Protein AF-A0A2W4C3V8-F1 (afdb_monomer)

Solvent-accessible surface area (backbone atoms only — not comparable to full-atom values): 4549 Å² total; per-residue (Å²): 131,85,85,54,58,70,57,48,44,60,78,27,49,75,30,40,16,36,36,34,50,83,48,93,93,56,71,71,47,80,30,62,12,43,58,58,36,42,50,52,37,50,78,71,39,33,84,81,49,57,32,35,41,35,37,57,50,102,87,51,73,48,76,32,49,36,70,57,45,37,51,43,38,52,51,58,59,60,76,75,110

Mean predicted aligned error: 3.96 Å

pLDDT: mean 90.36, std 8.37, range [50.66, 96.81]

Sequence (81 aa):
MALDPNQAFTDYKYTPCSVQFWVAGVASVEFRSLRAAVIYARDNGALTESVEITVHLPREDIAYGTEKVRELVKQLSAANR

Organism: NCBI:txid484088

Foldseek 3Di:
DDDDLVVQQVVFVQFKKWKDFPDPPDDIDIDRGPLVNLVVCLVVCLVPTWMWMWTDDPVDIDIDTSVSSNVNNVVSVVVVD

Radius of gyration: 11.66 Å; Cα contacts (8 Å, |Δi|>4): 131; chains: 1; bounding box: 28×24×31 Å

Secondary structure (DSSP, 8-state):
----HHHHHHHTTT--EEEEE-STTPPPEEESSHHHHHHHHHHTTTTTS-EEEEEE-SS-EEEE-HHHHHHHHHHHHHTT-

Structure (mmCIF, N/CA/C/O backbone):
data_AF-A0A2W4C3V8-F1
#
_entry.id   AF-A0A2W4C3V8-F1
#
loop_
_atom_site.group_PDB
_atom_site.id
_atom_site.type_symbol
_atom_site.label_atom_id
_atom_site.label_alt_id
_atom_site.label_comp_id
_atom_site.label_asym_id
_atom_site.label_entity_id
_atom_site.label_seq_id
_atom_site.pdbx_PDB_ins_code
_atom_site.Cartn_x
_atom_site.Cartn_y
_atom_site.Cartn_z
_atom_site.occupancy
_atom_site.B_iso_or_equiv
_atom_site.auth_seq_id
_atom_site.auth_comp_id
_atom_site.auth_asym_id
_atom_site.auth_atom_id
_atom_site.pdbx_PDB_model_num
ATOM 1 N N . MET A 1 1 ? 15.861 8.565 -2.962 1.00 55.91 1 MET A N 1
ATOM 2 C CA . MET A 1 1 ? 15.113 8.584 -4.238 1.00 55.91 1 MET A CA 1
ATOM 3 C C . MET A 1 1 ? 13.705 9.058 -3.949 1.00 55.91 1 MET A C 1
ATOM 5 O O . MET A 1 1 ? 13.123 8.575 -2.983 1.00 55.91 1 MET A O 1
ATOM 9 N N . ALA A 1 2 ? 13.199 10.016 -4.722 1.00 72.94 2 ALA A N 1
ATOM 10 C CA . ALA A 1 2 ? 11.792 10.396 -4.653 1.00 72.94 2 ALA A CA 1
ATOM 11 C C . ALA A 1 2 ? 10.936 9.218 -5.141 1.00 72.94 2 ALA A C 1
ATOM 13 O O . ALA A 1 2 ? 11.303 8.556 -6.112 1.00 72.94 2 ALA A O 1
ATOM 14 N N . LEU A 1 3 ? 9.846 8.924 -4.437 1.00 77.94 3 LEU A N 1
ATOM 15 C CA . LEU A 1 3 ? 8.836 7.987 -4.912 1.00 77.94 3 LEU A CA 1
ATOM 16 C C . LEU A 1 3 ? 8.033 8.696 -6.006 1.00 77.94 3 LEU A C 1
ATOM 18 O O . LEU A 1 3 ? 7.500 9.769 -5.745 1.00 77.94 3 LEU A O 1
ATOM 22 N N . ASP A 1 4 ? 7.932 8.105 -7.196 1.00 87.62 4 ASP A N 1
ATOM 23 C CA . ASP A 1 4 ? 6.901 8.480 -8.168 1.00 87.62 4 ASP A CA 1
ATOM 24 C C . ASP A 1 4 ? 5.743 7.473 -8.055 1.00 87.62 4 ASP A C 1
ATOM 26 O O . ASP A 1 4 ? 5.895 6.314 -8.458 1.00 87.62 4 ASP A O 1
ATOM 30 N N . PRO A 1 5 ? 4.597 7.858 -7.463 1.00 86.12 5 PRO A N 1
ATOM 31 C CA . PRO A 1 5 ? 3.489 6.940 -7.223 1.00 86.12 5 PRO A CA 1
ATOM 32 C C . PRO A 1 5 ? 2.908 6.310 -8.495 1.00 86.12 5 PRO A C 1
ATOM 34 O O . PRO A 1 5 ? 2.538 5.137 -8.485 1.00 86.12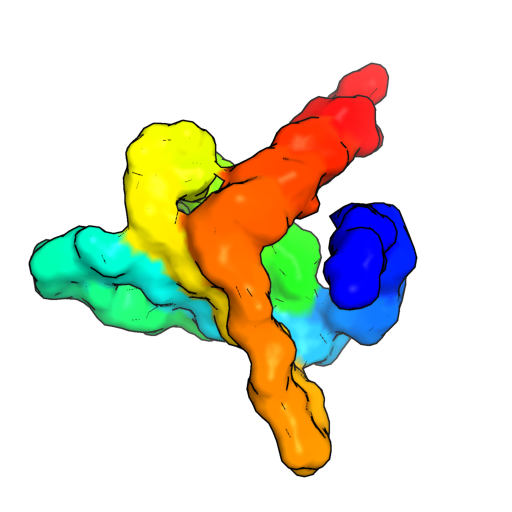 5 PRO A O 1
ATOM 37 N N . ASN A 1 6 ? 2.821 7.066 -9.594 1.00 87.94 6 ASN A N 1
ATOM 38 C CA . ASN A 1 6 ? 2.227 6.577 -10.841 1.00 87.94 6 ASN A CA 1
ATOM 39 C C . ASN A 1 6 ? 3.137 5.548 -11.511 1.00 87.94 6 ASN A C 1
ATOM 41 O O . ASN A 1 6 ? 2.665 4.503 -11.973 1.00 87.94 6 ASN A O 1
ATOM 45 N N . GLN A 1 7 ? 4.440 5.829 -11.518 1.00 88.88 7 GLN A N 1
ATOM 46 C CA . GLN A 1 7 ? 5.438 4.896 -12.007 1.00 88.88 7 GLN A CA 1
ATOM 47 C C . GLN A 1 7 ? 5.449 3.630 -11.147 1.00 88.88 7 GLN A C 1
ATOM 49 O O . GLN A 1 7 ? 5.370 2.536 -11.695 1.00 88.88 7 GLN A O 1
ATOM 54 N N . ALA A 1 8 ? 5.396 3.754 -9.816 1.00 90.12 8 ALA A N 1
ATOM 55 C CA . ALA A 1 8 ? 5.347 2.601 -8.916 1.00 90.12 8 ALA A CA 1
ATOM 56 C C . ALA A 1 8 ? 4.130 1.693 -9.181 1.00 90.12 8 ALA A C 1
ATOM 58 O O . ALA A 1 8 ? 4.266 0.471 -9.247 1.00 90.12 8 ALA A O 1
ATOM 59 N N . PHE A 1 9 ? 2.933 2.254 -9.392 1.00 91.56 9 PHE A N 1
ATOM 60 C CA . PHE A 1 9 ? 1.757 1.444 -9.742 1.00 91.56 9 PHE A CA 1
ATOM 61 C C . PHE A 1 9 ? 1.887 0.733 -11.094 1.00 91.56 9 PHE A C 1
ATOM 63 O O . PHE A 1 9 ? 1.280 -0.325 -11.284 1.00 91.56 9 PHE A O 1
ATOM 70 N N . THR A 1 10 ? 2.653 1.307 -12.021 1.00 91.25 10 THR A N 1
ATOM 71 C CA . THR A 1 10 ? 2.914 0.726 -13.340 1.00 91.25 10 THR A CA 1
ATOM 72 C C . THR A 1 10 ? 3.960 -0.383 -13.250 1.00 91.25 10 THR A C 1
ATOM 74 O O . THR A 1 10 ? 3.705 -1.495 -13.715 1.00 91.25 10 THR A O 1
ATOM 77 N N . ASP A 1 11 ? 5.086 -0.113 -12.591 1.00 91.12 11 ASP A N 1
ATOM 78 C CA . ASP A 1 11 ? 6.205 -1.045 -12.422 1.00 91.12 11 ASP A CA 1
ATOM 79 C C . ASP A 1 11 ? 5.792 -2.289 -11.631 1.00 91.12 11 ASP A C 1
ATOM 81 O O . ASP A 1 11 ? 6.145 -3.412 -11.987 1.00 91.12 11 ASP A O 1
ATOM 85 N N . TYR A 1 12 ? 4.978 -2.101 -10.589 1.00 91.62 12 TYR A N 1
ATOM 86 C CA . TYR A 1 12 ? 4.570 -3.162 -9.664 1.00 91.62 12 TYR A CA 1
ATOM 87 C C . TYR A 1 12 ? 3.121 -3.618 -9.877 1.00 91.62 12 TYR A C 1
ATOM 89 O O . TYR A 1 12 ? 2.446 -4.095 -8.956 1.00 91.62 12 TYR A O 1
ATOM 97 N N . LYS A 1 13 ? 2.622 -3.489 -11.114 1.00 91.00 13 LYS A N 1
ATOM 98 C CA . LYS A 1 13 ? 1.246 -3.849 -11.491 1.00 91.00 13 LYS A CA 1
ATOM 99 C C . LYS A 1 13 ? 0.915 -5.326 -11.258 1.00 91.00 13 LYS A C 1
ATOM 101 O O . LYS A 1 13 ? -0.231 -5.640 -10.949 1.00 91.00 13 LYS A O 1
ATOM 106 N N . TYR A 1 14 ? 1.892 -6.217 -11.414 1.00 92.62 14 TYR A N 1
ATOM 107 C CA . TYR A 1 14 ? 1.728 -7.670 -11.250 1.00 92.62 14 TYR A CA 1
ATOM 108 C C . TYR A 1 14 ? 2.718 -8.262 -10.244 1.00 92.62 14 TYR A C 1
ATOM 110 O O . TYR A 1 14 ? 2.983 -9.464 -10.258 1.00 92.62 14 TYR A O 1
ATOM 118 N N . THR A 1 15 ? 3.294 -7.411 -9.399 1.00 93.62 15 THR A N 1
ATOM 119 C CA . THR A 1 15 ? 4.305 -7.821 -8.430 1.00 93.62 15 THR A CA 1
ATOM 120 C C . THR A 1 15 ? 3.633 -8.161 -7.102 1.00 93.62 15 THR A C 1
ATOM 122 O O . THR A 1 15 ? 2.819 -7.361 -6.623 1.00 93.62 15 THR A O 1
ATOM 125 N N . PRO A 1 16 ? 3.942 -9.320 -6.490 1.00 95.12 16 PRO A N 1
ATOM 126 C CA . PRO A 1 16 ? 3.430 -9.662 -5.172 1.00 95.12 16 PRO A CA 1
ATOM 127 C C . PRO A 1 16 ? 3.836 -8.608 -4.141 1.00 95.12 16 PRO A C 1
ATOM 129 O O . PRO A 1 16 ? 4.957 -8.108 -4.163 1.00 95.12 16 PRO A O 1
ATOM 132 N N . CYS A 1 17 ? 2.913 -8.244 -3.261 1.00 96.06 17 CYS A N 1
ATOM 133 C CA . CYS A 1 17 ? 3.114 -7.237 -2.230 1.00 96.06 17 CYS A CA 1
ATOM 134 C C . CYS A 1 17 ? 2.509 -7.716 -0.912 1.00 96.06 17 CYS A C 1
ATOM 136 O O . CYS A 1 17 ? 1.398 -8.235 -0.917 1.00 96.06 17 CYS A O 1
ATOM 138 N N . SER A 1 18 ? 3.175 -7.465 0.205 1.00 96.56 18 SER A N 1
ATOM 139 C CA . SER A 1 18 ? 2.641 -7.695 1.548 1.00 96.56 18 SER A CA 1
ATOM 140 C C . SER A 1 18 ? 2.292 -6.373 2.214 1.00 96.56 18 SER A C 1
ATOM 142 O O . SER A 1 18 ? 3.044 -5.411 2.099 1.00 96.56 18 SER A O 1
ATOM 144 N N . VAL A 1 19 ? 1.171 -6.318 2.928 1.00 96.69 19 VAL A N 1
ATOM 145 C CA . VAL A 1 19 ? 0.780 -5.179 3.767 1.00 96.69 19 VAL A CA 1
ATOM 146 C C . VAL A 1 19 ? 0.871 -5.601 5.224 1.00 96.69 19 VAL A C 1
ATOM 148 O O . VAL A 1 19 ? 0.218 -6.565 5.619 1.00 96.69 19 VAL A O 1
ATOM 151 N N . GLN A 1 20 ? 1.635 -4.865 6.025 1.00 96.00 20 GLN A N 1
ATOM 152 C CA . GLN A 1 20 ? 1.744 -5.069 7.465 1.00 96.00 20 GLN A CA 1
ATOM 153 C C . GLN A 1 20 ? 1.334 -3.790 8.189 1.00 96.00 20 GLN A C 1
ATOM 155 O O . GLN A 1 20 ? 1.921 -2.729 7.988 1.00 96.00 20 GLN A O 1
ATOM 160 N N . PHE A 1 21 ? 0.345 -3.898 9.070 1.00 94.00 21 PHE A N 1
ATOM 161 C CA . PHE A 1 21 ? 0.038 -2.842 10.027 1.00 94.00 21 PHE A CA 1
ATOM 162 C C . PHE A 1 21 ? 0.837 -3.083 11.302 1.00 94.00 21 PHE A C 1
ATOM 164 O O . PHE A 1 21 ? 0.881 -4.204 11.811 1.00 94.00 21 PHE A O 1
ATOM 171 N N . TRP A 1 22 ? 1.457 -2.039 11.844 1.00 90.06 22 TRP A N 1
ATOM 172 C CA . TRP A 1 22 ? 2.213 -2.116 13.096 1.00 90.06 22 TRP A CA 1
ATOM 173 C C . TRP A 1 22 ? 1.270 -2.026 14.301 1.00 90.06 22 TRP A C 1
ATOM 175 O O . TRP A 1 22 ? 1.376 -1.134 15.139 1.00 90.06 22 TRP A O 1
ATOM 185 N N . VAL A 1 23 ? 0.322 -2.962 14.352 1.00 85.44 23 VAL A N 1
ATOM 186 C CA . VAL A 1 23 ? -0.695 -3.111 15.395 1.00 85.44 23 VAL A CA 1
ATOM 187 C C . VAL A 1 23 ? -0.581 -4.520 15.971 1.00 85.44 23 VAL A C 1
ATOM 189 O O . VAL A 1 23 ? -0.408 -5.496 15.238 1.00 85.44 23 VAL A O 1
ATOM 192 N N . ALA A 1 24 ? -0.655 -4.640 17.296 1.00 81.75 24 ALA A N 1
ATOM 193 C C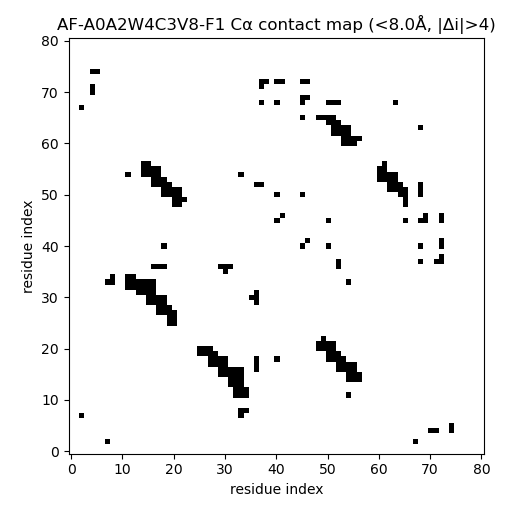A . ALA A 1 24 ? -0.517 -5.926 17.970 1.00 81.75 24 ALA A CA 1
ATOM 194 C C . ALA A 1 24 ? -1.598 -6.921 17.506 1.00 81.75 24 ALA A C 1
ATOM 196 O O . ALA A 1 24 ? -2.787 -6.615 17.530 1.00 81.75 24 ALA A O 1
ATOM 197 N N . GLY A 1 25 ? -1.175 -8.125 17.108 1.00 82.31 25 GLY A N 1
ATOM 198 C CA . GLY A 1 25 ? -2.075 -9.210 16.704 1.00 82.31 25 GLY A CA 1
ATOM 199 C C . GLY A 1 25 ? -2.561 -9.164 15.250 1.00 82.31 25 GLY A C 1
ATOM 200 O O . GLY A 1 25 ? -3.338 -10.034 14.864 1.00 82.31 25 GLY A O 1
ATOM 201 N N . VAL A 1 26 ? -2.105 -8.206 14.436 1.00 86.50 26 VAL A N 1
ATOM 202 C CA . VAL A 1 26 ? -2.435 -8.142 13.003 1.00 86.50 26 VAL A CA 1
ATOM 203 C C . VAL A 1 26 ? -1.326 -8.801 12.182 1.00 86.50 26 VAL A C 1
ATOM 205 O O . VAL A 1 26 ? -0.171 -8.380 12.232 1.00 86.50 26 VAL A O 1
ATOM 208 N N . ALA A 1 27 ? -1.673 -9.845 11.430 1.00 89.38 27 ALA A N 1
ATOM 209 C CA . ALA A 1 27 ? -0.753 -10.511 10.509 1.00 89.38 27 ALA A CA 1
ATOM 210 C C . ALA A 1 27 ? -0.593 -9.725 9.197 1.00 89.38 27 ALA A C 1
ATOM 212 O O . ALA A 1 27 ? -1.476 -8.947 8.819 1.00 89.38 27 ALA A O 1
ATOM 213 N N . SER A 1 28 ? 0.512 -9.961 8.488 1.00 92.25 28 SER A N 1
ATOM 214 C CA . SER A 1 28 ? 0.700 -9.439 7.137 1.00 92.25 28 SER A CA 1
ATOM 215 C C . SER A 1 28 ? -0.300 -10.070 6.169 1.00 92.25 28 SER A C 1
ATOM 217 O O . SER A 1 28 ? -0.651 -11.246 6.280 1.00 92.25 28 SER A O 1
ATOM 219 N N . V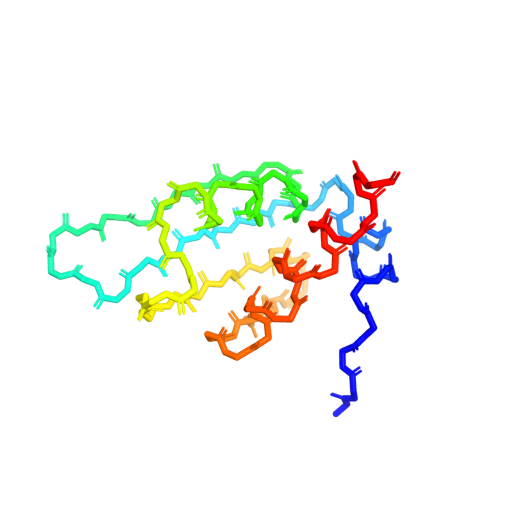AL A 1 29 ? -0.763 -9.279 5.203 1.00 95.00 29 VAL A N 1
ATOM 220 C CA . VAL A 1 29 ? -1.688 -9.732 4.157 1.00 95.00 29 VAL A CA 1
ATOM 221 C C . VAL A 1 29 ? -1.032 -9.578 2.794 1.00 95.00 29 VAL A C 1
ATOM 223 O O . VAL A 1 29 ? -0.542 -8.501 2.458 1.00 95.00 29 VAL A O 1
ATOM 226 N N . GLU A 1 30 ? -1.043 -10.648 2.002 1.00 96.00 30 GLU A N 1
ATOM 227 C CA . GLU A 1 30 ? -0.425 -10.684 0.677 1.00 96.00 30 GLU A CA 1
ATOM 228 C C . GLU A 1 30 ? -1.408 -10.320 -0.446 1.00 96.00 30 GLU A C 1
ATOM 230 O O . GLU A 1 30 ? -2.574 -10.716 -0.466 1.00 96.00 30 GLU A O 1
ATOM 235 N N . PHE A 1 31 ? -0.898 -9.605 -1.443 1.00 96.00 31 PHE A N 1
ATOM 236 C CA . PHE A 1 31 ? -1.607 -9.142 -2.628 1.00 96.00 31 PHE A CA 1
ATOM 237 C C . PHE A 1 31 ? -0.772 -9.406 -3.876 1.00 96.00 31 PHE A C 1
ATOM 239 O O . PHE A 1 31 ? 0.450 -9.399 -3.843 1.00 96.00 31 PHE A O 1
ATOM 246 N N . ARG A 1 32 ? -1.429 -9.581 -5.026 1.00 93.69 32 ARG A N 1
ATOM 247 C CA . ARG A 1 32 ? -0.748 -9.823 -6.315 1.00 93.69 32 ARG A CA 1
ATOM 248 C C . ARG A 1 32 ? -0.353 -8.548 -7.072 1.00 93.69 32 ARG A C 1
ATOM 250 O O . ARG A 1 32 ? 0.086 -8.631 -8.214 1.00 93.69 32 ARG A O 1
ATOM 257 N N . SER A 1 33 ? -0.598 -7.374 -6.491 1.00 94.19 33 SER A N 1
ATOM 258 C CA . SER A 1 33 ? -0.228 -6.087 -7.086 1.00 94.19 33 SER A CA 1
ATOM 259 C C . SER A 1 33 ? -0.101 -4.997 -6.030 1.00 94.19 33 SER A C 1
ATOM 261 O O . SER A 1 33 ? -0.852 -4.994 -5.047 1.00 94.19 33 SER A O 1
ATOM 263 N N . LEU A 1 34 ? 0.759 -4.009 -6.296 1.00 94.88 34 LEU A N 1
ATOM 264 C CA . LEU A 1 34 ? 0.896 -2.832 -5.436 1.00 94.88 34 LEU A CA 1
ATOM 265 C C . LEU A 1 34 ? -0.422 -2.057 -5.329 1.00 94.88 34 LEU A C 1
ATOM 267 O O . LEU A 1 34 ? -0.786 -1.581 -4.259 1.00 94.88 34 LEU A O 1
ATOM 271 N N . ARG A 1 35 ? -1.186 -1.965 -6.423 1.00 94.31 35 ARG A N 1
ATOM 272 C CA . ARG A 1 35 ? -2.476 -1.265 -6.413 1.00 94.31 35 ARG A CA 1
ATOM 273 C C . ARG A 1 35 ? -3.468 -1.919 -5.450 1.00 94.31 35 ARG A C 1
ATOM 275 O O . ARG A 1 35 ? -4.120 -1.206 -4.695 1.00 94.31 35 ARG A O 1
ATOM 282 N N . ALA A 1 36 ? -3.572 -3.249 -5.455 1.00 94.88 36 ALA A N 1
ATOM 283 C CA . ALA A 1 36 ? -4.452 -3.969 -4.534 1.00 94.88 36 ALA A CA 1
ATOM 284 C C . ALA A 1 36 ? -4.000 -3.812 -3.073 1.00 94.88 36 ALA A C 1
ATOM 286 O O . ALA A 1 36 ? -4.834 -3.542 -2.210 1.00 94.88 36 ALA A O 1
ATOM 287 N N . ALA A 1 37 ? -2.690 -3.884 -2.820 1.00 96.19 37 ALA A N 1
ATOM 288 C CA . ALA A 1 37 ? -2.113 -3.640 -1.501 1.00 96.19 37 ALA A CA 1
ATOM 289 C C . ALA A 1 37 ? -2.433 -2.226 -0.979 1.00 96.19 37 ALA A C 1
ATOM 291 O O . ALA A 1 37 ? -2.869 -2.067 0.158 1.00 96.19 37 ALA A O 1
ATOM 292 N N . VAL A 1 38 ? -2.295 -1.195 -1.820 1.00 95.38 38 VAL A N 1
ATOM 293 C CA . VAL A 1 38 ? -2.593 0.198 -1.444 1.00 95.38 38 VAL A CA 1
ATOM 294 C C . VAL A 1 38 ? -4.093 0.431 -1.232 1.00 95.38 38 VAL A C 1
ATOM 296 O O . VAL A 1 38 ? -4.459 1.169 -0.318 1.00 95.38 38 VAL A O 1
ATOM 299 N N . ILE A 1 39 ? -4.970 -0.200 -2.025 1.00 95.19 39 ILE A N 1
ATOM 300 C CA . ILE A 1 39 ? -6.427 -0.162 -1.795 1.00 95.19 39 ILE A CA 1
ATOM 301 C C . ILE A 1 39 ? -6.752 -0.746 -0.420 1.00 95.19 39 ILE A C 1
ATOM 303 O O . ILE A 1 39 ? -7.412 -0.086 0.378 1.00 95.19 39 ILE A O 1
ATOM 307 N N . TYR A 1 40 ? -6.231 -1.937 -0.118 1.00 95.06 40 TYR A N 1
ATOM 308 C CA . TYR A 1 40 ? -6.435 -2.565 1.182 1.00 95.06 40 TYR A CA 1
ATOM 309 C C . TYR A 1 40 ? -5.899 -1.696 2.321 1.00 95.06 40 TYR A C 1
ATOM 311 O O . TYR A 1 40 ? -6.597 -1.473 3.307 1.00 95.06 40 TYR A O 1
ATOM 319 N N . ALA A 1 41 ? -4.689 -1.152 2.173 1.00 94.62 41 ALA A N 1
ATOM 320 C CA . ALA A 1 41 ? -4.091 -0.275 3.168 1.00 94.62 41 ALA A CA 1
ATOM 321 C C . ALA A 1 41 ? -4.971 0.964 3.424 1.00 94.62 41 ALA A C 1
ATOM 323 O O . ALA A 1 41 ? -5.243 1.299 4.576 1.00 94.62 41 ALA A O 1
ATOM 324 N N . ARG A 1 42 ? -5.478 1.616 2.366 1.00 94.62 42 ARG A N 1
ATOM 325 C CA . ARG A 1 42 ? -6.422 2.741 2.477 1.00 94.62 42 ARG A CA 1
ATOM 326 C C . ARG A 1 42 ? -7.673 2.345 3.258 1.00 94.62 42 ARG A C 1
ATOM 328 O O . ARG A 1 42 ? -8.040 3.050 4.194 1.00 94.62 42 ARG A O 1
ATOM 335 N N . ASP A 1 43 ? -8.308 1.244 2.866 1.00 93.62 43 ASP A N 1
ATOM 336 C CA . ASP A 1 43 ? -9.589 0.804 3.425 1.00 93.6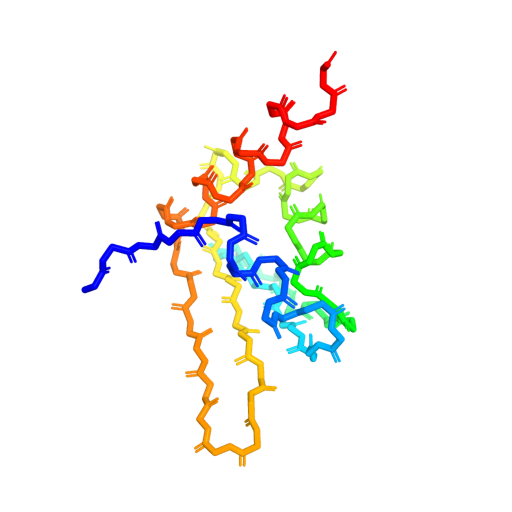2 43 ASP A CA 1
ATOM 337 C C . ASP A 1 43 ? -9.456 0.355 4.896 1.00 93.62 43 ASP A C 1
ATOM 339 O O . ASP A 1 43 ? -10.431 0.395 5.641 1.00 93.62 43 ASP A O 1
ATOM 343 N N . ASN A 1 44 ? -8.238 0.011 5.336 1.00 91.88 44 ASN A N 1
ATOM 344 C CA . ASN A 1 44 ? -7.908 -0.380 6.712 1.00 91.88 44 ASN A CA 1
ATOM 345 C C . ASN A 1 44 ? -7.191 0.721 7.519 1.00 91.88 44 ASN A C 1
ATOM 347 O O . ASN A 1 44 ? -6.602 0.442 8.559 1.00 91.88 44 ASN A O 1
ATOM 351 N N . GLY A 1 45 ? -7.231 1.981 7.071 1.00 89.81 45 GLY A N 1
ATOM 352 C CA . GLY A 1 45 ? -6.787 3.111 7.897 1.00 89.81 45 GLY A CA 1
ATOM 353 C C . GLY A 1 45 ? -5.311 3.499 7.772 1.00 89.81 45 GLY A C 1
ATOM 354 O O . GLY A 1 45 ? -4.773 4.141 8.668 1.00 89.81 45 GLY A O 1
ATOM 355 N N . ALA A 1 46 ? -4.645 3.217 6.647 1.00 91.00 46 ALA A N 1
ATOM 356 C CA . ALA A 1 46 ? -3.252 3.628 6.392 1.00 91.00 46 ALA A CA 1
ATOM 357 C C . ALA A 1 46 ? -2.958 5.137 6.567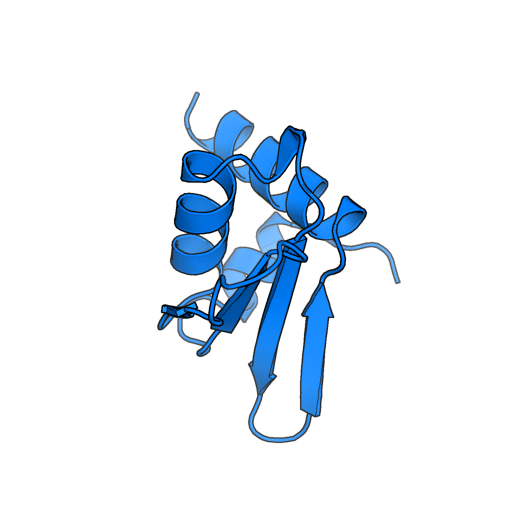 1.00 91.00 46 ALA A C 1
ATOM 359 O O . ALA A 1 46 ? -1.801 5.545 6.698 1.00 91.00 46 ALA A O 1
ATOM 360 N N . LEU A 1 47 ? -3.988 5.990 6.546 1.00 90.50 47 LEU A N 1
ATOM 361 C CA . LEU A 1 47 ? -3.845 7.428 6.786 1.00 90.50 47 LEU A CA 1
ATOM 362 C C . LEU A 1 47 ? -3.632 7.780 8.265 1.00 90.50 47 LEU A C 1
ATOM 364 O O . LEU A 1 47 ? -3.018 8.810 8.541 1.00 90.50 47 LEU A O 1
ATOM 368 N N . THR A 1 48 ? -4.106 6.950 9.194 1.00 90.62 48 THR A N 1
ATOM 369 C CA . THR A 1 48 ? -3.991 7.173 10.644 1.00 90.62 48 THR A CA 1
ATOM 370 C C . THR A 1 48 ? -2.994 6.216 11.281 1.00 90.62 48 THR A C 1
ATOM 372 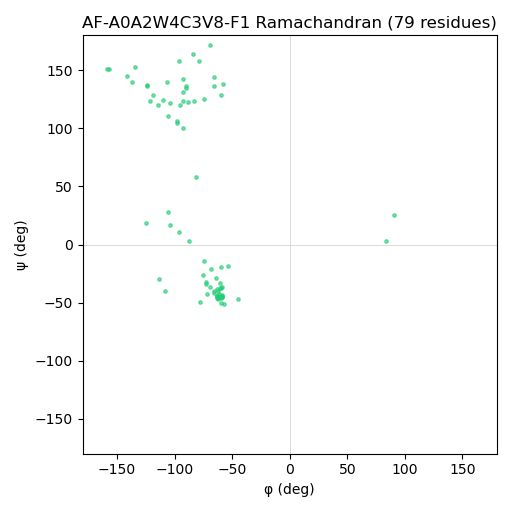O O . THR A 1 48 ? -2.169 6.646 12.083 1.00 90.62 48 THR A O 1
ATOM 375 N N . GLU A 1 49 ? -2.991 4.958 10.848 1.00 91.81 49 GLU A N 1
ATOM 376 C CA . GLU A 1 49 ? -2.151 3.904 11.408 1.00 91.81 49 GLU A CA 1
ATOM 377 C C . GLU A 1 49 ? -0.739 3.883 10.806 1.00 91.81 49 GLU A C 1
ATOM 379 O O . GLU A 1 49 ? -0.462 4.472 9.752 1.00 91.81 49 GLU A O 1
ATOM 384 N N . SER A 1 50 ? 0.162 3.185 11.501 1.00 94.12 50 SER A N 1
ATOM 385 C CA . SER A 1 50 ? 1.489 2.831 10.999 1.00 94.12 50 SER A CA 1
ATOM 386 C C . SER A 1 50 ? 1.391 1.580 10.134 1.00 94.12 50 SER A C 1
ATOM 388 O O . SER A 1 50 ? 0.933 0.533 10.593 1.00 94.12 50 SER A O 1
ATOM 390 N N . VAL A 1 51 ? 1.841 1.685 8.888 1.00 95.69 51 VAL A N 1
ATOM 391 C CA . VAL A 1 51 ? 1.700 0.634 7.878 1.00 95.69 51 VAL A CA 1
ATOM 392 C C . VAL A 1 51 ? 2.952 0.550 7.020 1.00 95.69 51 VAL A C 1
ATOM 394 O O . VAL A 1 51 ? 3.576 1.560 6.702 1.00 95.69 51 VAL A O 1
ATOM 397 N N . GLU A 1 52 ? 3.300 -0.660 6.620 1.00 96.69 52 GLU A N 1
ATOM 398 C CA . GLU A 1 52 ? 4.345 -0.938 5.651 1.00 96.69 52 GLU A CA 1
ATOM 399 C C . GLU A 1 52 ? 3.767 -1.763 4.502 1.00 96.69 52 GLU A C 1
ATOM 401 O O . GLU A 1 52 ? 2.975 -2.683 4.719 1.00 96.69 52 GLU A O 1
ATOM 406 N N . ILE A 1 53 ? 4.145 -1.414 3.272 1.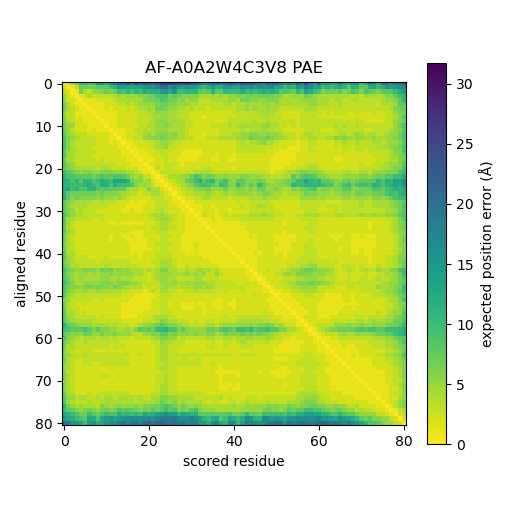00 96.81 53 ILE A N 1
ATOM 407 C CA . ILE A 1 53 ? 3.894 -2.245 2.096 1.00 96.81 53 ILE A CA 1
ATOM 408 C C . ILE A 1 53 ? 5.234 -2.717 1.557 1.00 96.81 53 ILE A C 1
ATOM 410 O O . ILE A 1 53 ? 6.043 -1.897 1.132 1.00 96.81 53 ILE A O 1
ATOM 414 N N . THR A 1 54 ? 5.440 -4.024 1.512 1.00 96.81 54 THR A N 1
ATOM 415 C CA . THR A 1 54 ? 6.651 -4.635 0.964 1.00 96.81 54 THR A CA 1
ATOM 416 C C . THR A 1 54 ? 6.349 -5.203 -0.408 1.00 96.81 54 THR A C 1
ATOM 418 O O . THR A 1 54 ? 5.457 -6.031 -0.548 1.00 96.81 54 THR A O 1
ATOM 421 N N . VAL A 1 55 ? 7.068 -4.751 -1.430 1.00 95.81 55 VAL A N 1
ATOM 422 C CA . VAL A 1 55 ? 6.987 -5.271 -2.797 1.00 95.81 55 VAL A CA 1
ATOM 423 C C . VAL A 1 55 ? 8.043 -6.353 -2.975 1.00 95.81 55 VAL A C 1
ATOM 425 O O . VAL A 1 55 ? 9.227 -6.078 -2.802 1.00 95.81 55 VAL A O 1
ATOM 428 N N . HIS A 1 56 ? 7.624 -7.552 -3.366 1.00 95.12 56 HIS A N 1
ATOM 429 C CA . HIS A 1 56 ? 8.500 -8.712 -3.499 1.00 95.12 56 HIS A CA 1
ATOM 430 C C . HIS A 1 56 ? 9.035 -8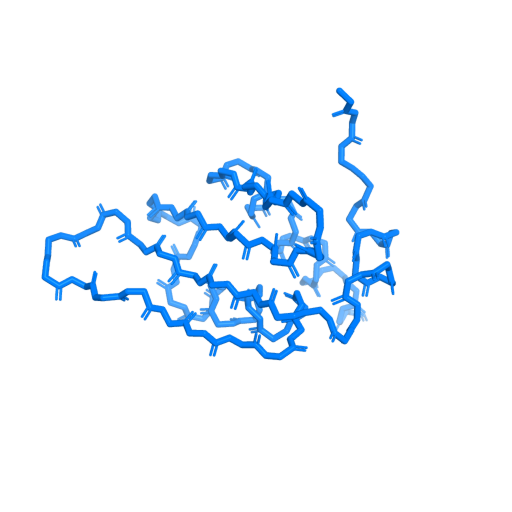.847 -4.922 1.00 95.12 56 HIS A C 1
ATOM 432 O O . HIS A 1 56 ? 8.332 -9.331 -5.817 1.00 95.12 56 HIS A O 1
ATOM 438 N N . LEU A 1 57 ? 10.279 -8.418 -5.152 1.00 91.81 57 LEU A N 1
ATOM 439 C CA . LEU A 1 57 ? 10.959 -8.627 -6.431 1.00 91.81 57 LEU A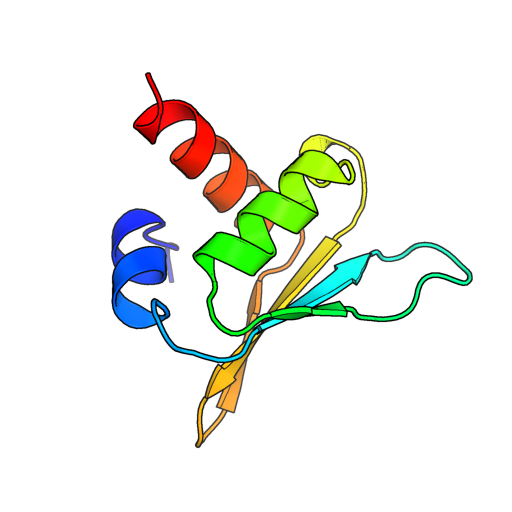 CA 1
ATOM 440 C C . LEU A 1 57 ? 11.848 -9.875 -6.365 1.00 91.81 57 LEU A C 1
ATOM 442 O O . LEU A 1 57 ? 12.310 -10.259 -5.296 1.00 91.81 57 LEU A O 1
ATOM 446 N N . PRO A 1 58 ? 12.186 -10.487 -7.515 1.00 88.56 58 PRO A N 1
ATOM 447 C CA . PRO A 1 58 ? 13.038 -11.679 -7.542 1.00 88.56 58 PRO A CA 1
ATOM 448 C C . PRO A 1 58 ? 14.439 -11.499 -6.939 1.00 88.56 58 PRO A C 1
ATOM 450 O O . PRO A 1 58 ? 15.115 -12.490 -6.678 1.00 88.56 58 PRO A O 1
ATOM 453 N N . ARG A 1 59 ? 14.918 -10.255 -6.808 1.00 89.56 59 ARG A N 1
ATOM 454 C CA . ARG A 1 59 ? 16.280 -9.931 -6.353 1.00 89.56 59 ARG A CA 1
ATOM 455 C C . ARG A 1 59 ? 16.322 -9.218 -5.008 1.00 89.56 59 ARG A C 1
ATOM 457 O O . ARG A 1 59 ? 17.314 -9.355 -4.303 1.00 89.56 59 ARG A O 1
ATOM 464 N N . GLU A 1 60 ? 15.289 -8.452 -4.680 1.00 91.69 60 GLU A N 1
ATOM 465 C CA . GLU A 1 60 ? 15.221 -7.659 -3.457 1.00 91.69 60 GLU A CA 1
ATOM 466 C C . GLU A 1 60 ? 13.771 -7.317 -3.114 1.00 91.69 60 GLU A C 1
ATOM 468 O O . GLU A 1 60 ? 12.925 -7.176 -3.997 1.00 91.69 60 GLU A O 1
ATOM 473 N N . ASP A 1 61 ? 13.497 -7.148 -1.828 1.00 93.50 61 ASP A N 1
ATOM 474 C CA . ASP A 1 61 ? 12.228 -6.602 -1.370 1.00 93.50 61 ASP A CA 1
ATOM 475 C C . ASP A 1 61 ? 12.332 -5.078 -1.267 1.00 93.50 61 ASP A C 1
ATOM 477 O O . ASP A 1 61 ? 13.303 -4.540 -0.730 1.00 93.50 61 ASP A O 1
ATOM 481 N N . ILE A 1 62 ? 11.308 -4.367 -1.739 1.00 93.50 62 ILE A N 1
ATOM 482 C CA . ILE A 1 62 ? 11.200 -2.914 -1.575 1.00 93.50 62 ILE A CA 1
ATOM 483 C C . ILE A 1 62 ? 10.146 -2.619 -0.515 1.00 93.50 62 ILE A C 1
ATOM 485 O O . ILE A 1 62 ? 8.953 -2.778 -0.761 1.00 93.50 62 ILE A O 1
ATOM 489 N N . ALA A 1 63 ? 10.579 -2.129 0.645 1.00 94.06 63 ALA A N 1
ATOM 490 C CA . ALA A 1 63 ? 9.682 -1.688 1.708 1.00 94.06 63 ALA A CA 1
ATOM 491 C C . ALA A 1 63 ? 9.286 -0.209 1.543 1.00 94.06 63 ALA A C 1
ATOM 493 O O . ALA A 1 63 ? 10.118 0.709 1.523 1.00 94.06 63 ALA A O 1
ATOM 494 N N . TYR A 1 64 ? 7.983 0.037 1.463 1.00 94.12 64 TYR A N 1
ATOM 495 C CA . TYR A 1 64 ? 7.371 1.349 1.587 1.00 94.12 64 TYR A CA 1
ATOM 496 C C . TYR A 1 64 ? 6.860 1.532 3.011 1.00 94.12 64 TYR A C 1
ATOM 498 O O . TYR A 1 64 ? 5.820 0.992 3.375 1.00 94.12 64 TYR A O 1
ATOM 506 N N . GLY A 1 65 ? 7.576 2.328 3.803 1.00 93.94 65 GLY A N 1
ATOM 507 C CA . GLY A 1 65 ? 7.113 2.733 5.130 1.00 93.94 65 GLY A CA 1
ATOM 508 C C . GLY A 1 65 ? 5.911 3.683 5.082 1.00 93.94 65 GLY A C 1
ATOM 509 O O . GLY A 1 65 ? 5.552 4.214 4.026 1.00 93.94 65 GLY A O 1
ATOM 510 N N . THR A 1 66 ? 5.331 3.945 6.254 1.00 94.50 66 THR A N 1
ATOM 511 C CA . THR A 1 66 ? 4.061 4.663 6.448 1.00 94.50 66 THR A CA 1
ATOM 512 C C . THR A 1 66 ? 3.908 5.930 5.602 1.00 94.50 66 THR A C 1
ATOM 514 O O . THR A 1 66 ? 2.875 6.121 4.966 1.00 94.50 66 THR A O 1
ATOM 517 N N . GLU A 1 67 ? 4.918 6.803 5.553 1.00 93.19 67 GLU A N 1
ATOM 518 C CA . GLU A 1 67 ? 4.834 8.067 4.804 1.00 93.19 67 GLU A CA 1
ATOM 519 C C . GLU A 1 67 ? 4.648 7.840 3.299 1.00 93.19 67 GLU A C 1
ATOM 521 O O . GLU A 1 67 ? 3.744 8.415 2.690 1.00 93.19 67 GLU A O 1
ATOM 526 N N . LYS A 1 68 ? 5.424 6.919 2.721 1.00 93.75 68 LYS A N 1
ATOM 527 C CA . LYS A 1 68 ? 5.323 6.539 1.307 1.00 93.75 68 LYS A CA 1
ATOM 528 C C . LYS A 1 68 ? 3.990 5.864 1.002 1.00 93.75 68 LYS A C 1
ATOM 530 O O . LYS A 1 68 ? 3.373 6.148 -0.020 1.00 93.75 68 LYS A O 1
ATOM 535 N N . VAL A 1 69 ? 3.503 5.006 1.900 1.00 94.81 69 VAL A N 1
ATOM 536 C CA . VAL A 1 69 ? 2.178 4.383 1.748 1.00 94.81 69 VAL A CA 1
ATOM 537 C C . VAL A 1 69 ? 1.085 5.448 1.734 1.00 94.81 69 VAL A C 1
ATOM 539 O O . VAL A 1 69 ? 0.195 5.405 0.887 1.00 94.81 69 VAL A O 1
ATOM 542 N N . ARG A 1 70 ? 1.168 6.456 2.607 1.00 94.31 70 ARG A N 1
ATOM 543 C CA . ARG A 1 70 ? 0.216 7.576 2.624 1.00 94.31 70 ARG A CA 1
ATOM 544 C C . ARG A 1 70 ? 0.263 8.393 1.334 1.00 94.31 70 ARG A C 1
ATOM 546 O O . ARG A 1 70 ? -0.794 8.803 0.858 1.00 94.31 70 ARG A O 1
ATOM 553 N N . GLU A 1 71 ? 1.438 8.612 0.749 1.00 93.50 71 GLU A N 1
ATOM 554 C CA . GLU A 1 71 ? 1.570 9.244 -0.573 1.00 93.50 71 GLU A CA 1
ATOM 555 C C . GLU A 1 71 ? 0.896 8.412 -1.674 1.00 93.50 71 GLU A C 1
ATOM 557 O O . GLU A 1 71 ? 0.094 8.952 -2.438 1.00 93.50 71 GLU A O 1
ATOM 562 N N . LEU A 1 72 ? 1.130 7.094 -1.703 1.00 93.62 72 LEU A N 1
ATOM 563 C CA . LEU A 1 72 ? 0.472 6.175 -2.641 1.00 93.62 72 LEU A CA 1
ATOM 564 C C . LEU A 1 72 ? -1.057 6.205 -2.491 1.00 93.62 72 LEU A C 1
ATOM 566 O O . LEU A 1 72 ? -1.777 6.277 -3.488 1.00 93.62 72 LEU A O 1
ATOM 570 N N . VAL A 1 73 ? -1.566 6.195 -1.255 1.00 94.19 73 VAL A N 1
ATOM 571 C CA . VAL A 1 73 ? -3.007 6.271 -0.958 1.00 94.19 73 VAL A CA 1
ATOM 572 C C . VAL A 1 73 ? -3.607 7.597 -1.430 1.00 94.19 73 VAL A C 1
ATOM 574 O O . VAL A 1 73 ? -4.686 7.607 -2.037 1.00 94.19 73 VAL A O 1
ATOM 577 N N . LYS A 1 74 ? -2.924 8.720 -1.174 1.00 91.88 74 LYS A N 1
ATOM 578 C CA . LYS A 1 74 ? -3.362 10.048 -1.627 1.00 91.88 74 LYS A CA 1
ATOM 579 C C . LYS A 1 74 ? -3.418 10.111 -3.151 1.00 91.88 74 LYS A C 1
ATOM 581 O O . LYS A 1 74 ? -4.432 10.553 -3.687 1.00 91.88 74 LYS A O 1
ATOM 586 N N . GLN A 1 75 ? -2.392 9.605 -3.839 1.00 91.19 75 GLN A N 1
ATOM 587 C CA . GLN A 1 75 ? -2.373 9.577 -5.300 1.00 91.19 75 GLN A CA 1
ATOM 588 C C . GLN A 1 75 ? -3.495 8.708 -5.869 1.00 91.19 75 GLN A C 1
ATOM 590 O O . GLN A 1 75 ? -4.211 9.131 -6.775 1.00 91.19 75 GLN A O 1
ATOM 595 N N . LEU A 1 76 ? -3.687 7.506 -5.320 1.00 89.69 76 LEU A N 1
ATOM 596 C CA . LEU A 1 76 ? -4.757 6.608 -5.744 1.00 89.69 76 LEU A CA 1
ATOM 597 C C . LEU A 1 76 ? -6.142 7.256 -5.577 1.00 89.69 76 LEU A C 1
ATOM 599 O O . LEU A 1 76 ? -7.023 7.061 -6.411 1.00 89.69 76 LEU A O 1
ATOM 603 N N . SER A 1 77 ? -6.329 8.040 -4.512 1.00 84.00 77 SER A N 1
ATOM 604 C CA . SER A 1 77 ? -7.578 8.764 -4.255 1.00 84.00 77 SER A CA 1
ATOM 605 C C . SER A 1 77 ? -7.776 9.952 -5.202 1.00 84.00 77 SER A C 1
ATOM 607 O O . SER A 1 77 ? -8.910 10.245 -5.569 1.00 84.00 77 SER A O 1
ATOM 609 N N . ALA A 1 78 ? -6.694 10.610 -5.632 1.00 83.56 78 ALA A N 1
ATOM 610 C CA . ALA A 1 78 ? -6.742 11.690 -6.617 1.00 83.56 78 ALA A CA 1
ATOM 611 C C . ALA A 1 78 ? -7.026 11.182 -8.042 1.00 83.56 78 ALA A C 1
ATOM 613 O O . ALA A 1 78 ? -7.723 11.854 -8.791 1.00 83.56 78 ALA A O 1
ATOM 614 N N . ALA A 1 79 ? -6.537 9.991 -8.401 1.00 72.75 79 ALA A N 1
ATOM 615 C CA . ALA A 1 79 ? -6.726 9.392 -9.726 1.00 72.75 79 ALA A CA 1
ATOM 616 C C . ALA A 1 79 ? -8.144 8.836 -9.984 1.00 72.75 79 ALA A C 1
ATOM 618 O O . ALA A 1 79 ? -8.481 8.533 -11.124 1.00 72.75 79 ALA A O 1
ATOM 619 N N . ASN A 1 80 ? -8.960 8.669 -8.937 1.00 60.06 80 ASN A N 1
ATOM 620 C CA . ASN A 1 80 ? -10.347 8.188 -9.020 1.00 60.06 80 ASN A CA 1
ATOM 621 C C . ASN A 1 80 ? -11.392 9.331 -9.034 1.00 60.06 80 ASN A C 1
ATOM 623 O O . ASN A 1 80 ? -12.582 9.062 -8.859 1.00 60.06 80 ASN A O 1
ATOM 627 N N . ARG A 1 81 ? -10.956 10.587 -9.193 1.00 50.66 81 ARG A N 1
ATOM 628 C CA . ARG A 1 81 ? -11.808 11.774 -9.369 1.00 50.66 81 ARG A CA 1
ATOM 629 C C . ARG A 1 81 ? -11.835 12.201 -10.828 1.00 50.66 81 ARG A C 1
ATOM 631 O O . ARG A 1 81 ? -12.912 12.672 -11.247 1.00 50.66 81 ARG A O 1
#

Nearest PDB structures (foldseek):
  5hy3-assembly1_B  TM=4.616E-01  e=7.980E-01  Tequatrovirus T4
  2l72-assembly1_A  TM=3.173E-01  e=1.261E+00  Toxoplasma gondii
  5y1z-assembly1_A  TM=3.708E-01  e=2.586E+00  Homo sapiens
  1x67-assembly1_A  TM=3.799E-01  e=3.358E+00  Homo sapiens
  7znp-assembly1_A  TM=4.924E-01  e=6.887E+00  Alteromonas mediterranea